Protein AF-A0AA36I6A7-F1 (afdb_monomer)

Organism: NCBI:txid2562239

InterPro domains:
  IPR007024 BLUF domain [PF04940] (2-93)
  IPR007024 BLUF domain [PS50925] (1-93)
  IPR007024 BLUF domain [SM01034] (1-94)
  IPR036046 Acylphosphatase-like domain superfamily [SSF54975] (4-103)

Radius of gyration: 14.91 Å; Cα contacts (8 Å, |Δi|>4): 158; chains: 1; bounding box: 28×37×45 Å

Secondary structure (DSSP, 8-state):
-EEEEE-TTT--HHHIIIIIHHHHHHHHHHTT-EEEEEEETTTTEEEEEEES-HHHHHHHHHHHTT-TTEEE-GGG------SS-SSTT-SSEEEE----GGGSS--

Foldseek 3Di:
DWKKAFDVVVDDLVCCVVPVQVVLLVLLVVLVKFWEWEAESVRRMIDIDIDDDPVSVVVVVVCVCPDPRIHIPPVRDDDDDDPDDPGNPGSYHYDYPDDPCPVVPDD

Nearest PDB structures (foldseek):
  5mbd-assembly1_B  TM=7.805E-01  e=5.757E-07  Beggiatoa sp. PS
  5mbj-assembly1_B  TM=8.236E-01  e=1.253E-06  Beggiatoa sp. PS
  8jfs-assembly2_B  TM=5.644E-01  e=1.714E-02  Deinococcus radiodurans R1 = ATCC 13939 = DSM 20539
  4oj1-assembly1_A  TM=6.108E-01  e=3.072E-02  Saccharolobus solfataricus P2
  1v3z-assembly1_B  TM=6.085E-01  e=5.158E-02  Pyrococcus horikoshii

Mean predicted aligned error: 6.54 Å

Sequence (107 aa):
MYKSVINEAVVNPDTVTKEIVPHAVAHNNKNGITGWMLYNDRNMVVYQVLEGPPESVERLWSQIRRDRRHQVLEESVRRRCISQREFENWSMGIDEVEQTAWMAQNY

Structure (mmCIF, N/CA/C/O backbone):
data_AF-A0AA36I6A7-F1
#
_entry.id   AF-A0AA36I6A7-F1
#
loop_
_atom_site.group_PDB
_atom_site.id
_atom_site.type_symbol
_atom_site.label_atom_id
_atom_site.label_alt_id
_atom_site.label_comp_id
_atom_site.label_asym_id
_atom_site.label_entity_id
_atom_site.label_seq_id
_atom_site.pdbx_PDB_ins_code
_atom_site.Cartn_x
_atom_site.Cartn_y
_atom_site.Cartn_z
_atom_site.occupancy
_atom_site.B_iso_or_equiv
_atom_site.auth_seq_id
_atom_site.auth_comp_id
_atom_site.auth_asym_id
_atom_site.auth_atom_id
_atom_site.pdbx_PDB_model_num
ATOM 1 N N . MET A 1 1 ? 1.747 4.807 5.986 1.00 93.44 1 MET A N 1
ATOM 2 C CA . MET A 1 1 ? 2.017 5.297 4.617 1.00 93.44 1 MET A CA 1
ATOM 3 C C . MET A 1 1 ? 3.393 4.827 4.193 1.00 93.44 1 MET A C 1
ATOM 5 O O . MET A 1 1 ? 4.290 4.808 5.032 1.00 93.44 1 MET A O 1
ATOM 9 N N . TYR A 1 2 ? 3.560 4.475 2.926 1.00 96.38 2 TYR A N 1
ATOM 10 C CA . TYR A 1 2 ? 4.865 4.253 2.313 1.00 96.38 2 TYR A CA 1
ATOM 11 C C . TYR A 1 2 ? 4.837 4.649 0.833 1.00 96.38 2 TYR A C 1
ATOM 13 O O . TYR A 1 2 ? 3.763 4.802 0.248 1.00 96.38 2 TYR A O 1
ATOM 21 N N . LYS A 1 3 ? 6.027 4.806 0.257 1.00 96.50 3 LYS A N 1
ATOM 22 C CA . LYS A 1 3 ? 6.279 4.985 -1.169 1.00 96.50 3 LYS A CA 1
ATOM 23 C C . LYS A 1 3 ? 7.049 3.770 -1.694 1.00 96.50 3 LYS A C 1
ATOM 25 O O . LYS A 1 3 ? 7.973 3.294 -1.029 1.00 96.50 3 LYS A O 1
ATOM 30 N N . SER A 1 4 ? 6.704 3.289 -2.878 1.00 96.25 4 SER A N 1
ATOM 31 C CA . SER A 1 4 ? 7.463 2.268 -3.604 1.00 96.25 4 SER A CA 1
ATOM 32 C C . SER A 1 4 ? 7.588 2.612 -5.085 1.00 96.25 4 SER A C 1
ATOM 34 O O . SER A 1 4 ? 6.905 3.507 -5.585 1.00 96.25 4 SER A O 1
ATOM 36 N N . VAL A 1 5 ? 8.503 1.930 -5.770 1.00 94.88 5 VAL A N 1
ATOM 37 C CA . VAL A 1 5 ? 8.689 2.007 -7.225 1.00 94.88 5 VAL A CA 1
ATOM 38 C C . VAL A 1 5 ? 8.412 0.630 -7.816 1.00 94.88 5 VAL A C 1
ATOM 40 O O . VAL A 1 5 ? 8.988 -0.358 -7.357 1.00 94.88 5 VAL A O 1
ATOM 43 N N . ILE A 1 6 ? 7.516 0.549 -8.795 1.00 94.06 6 ILE A N 1
ATOM 44 C CA . ILE A 1 6 ? 7.184 -0.679 -9.518 1.00 94.06 6 ILE A CA 1
ATOM 45 C C . ILE A 1 6 ? 8.399 -1.137 -10.326 1.00 94.06 6 ILE A C 1
ATOM 47 O O . ILE A 1 6 ? 9.107 -0.342 -10.939 1.00 94.06 6 ILE A O 1
ATOM 51 N N . ASN A 1 7 ? 8.638 -2.444 -10.326 1.00 92.12 7 ASN A N 1
ATOM 52 C CA . ASN A 1 7 ? 9.654 -3.058 -11.161 1.00 92.12 7 ASN A CA 1
ATOM 53 C C . ASN A 1 7 ? 9.079 -3.331 -12.557 1.00 92.12 7 ASN A C 1
ATOM 55 O O . ASN A 1 7 ? 8.366 -4.315 -12.763 1.00 92.12 7 ASN A O 1
ATOM 59 N N . GLU A 1 8 ? 9.421 -2.476 -13.517 1.00 86.00 8 GLU A N 1
ATOM 60 C CA . GLU A 1 8 ? 8.939 -2.540 -14.905 1.00 86.00 8 GLU A CA 1
ATOM 61 C C . GLU A 1 8 ? 9.359 -3.818 -15.643 1.00 86.00 8 GLU A C 1
ATOM 63 O O . GLU A 1 8 ? 8.685 -4.249 -16.574 1.00 86.00 8 GLU A O 1
ATOM 68 N N . ALA A 1 9 ? 10.431 -4.485 -15.204 1.00 86.94 9 ALA A N 1
ATOM 69 C CA . ALA A 1 9 ? 10.824 -5.777 -15.767 1.00 86.94 9 ALA A CA 1
ATOM 70 C C . ALA A 1 9 ? 9.879 -6.922 -15.353 1.00 86.94 9 ALA A C 1
ATOM 72 O O . ALA A 1 9 ? 9.957 -8.017 -15.907 1.00 86.94 9 ALA A O 1
ATOM 73 N N . VAL A 1 10 ? 9.022 -6.693 -14.351 1.00 85.81 10 VAL A N 1
ATOM 74 C CA . VAL A 1 10 ? 8.142 -7.704 -13.742 1.00 85.81 10 VAL A CA 1
ATOM 75 C C . VAL A 1 10 ? 6.665 -7.369 -13.945 1.00 85.81 10 VAL A C 1
ATOM 77 O O . VAL A 1 10 ? 5.843 -8.280 -14.020 1.00 85.81 10 VAL A O 1
ATOM 80 N N . VAL A 1 11 ? 6.314 -6.084 -14.014 1.00 85.69 11 VAL A N 1
ATOM 81 C CA . VAL A 1 11 ? 4.926 -5.615 -14.017 1.00 85.69 11 VAL A CA 1
ATOM 82 C C . VAL A 1 11 ? 4.697 -4.658 -15.177 1.00 85.69 11 VAL A C 1
ATOM 84 O O . VAL A 1 11 ? 5.370 -3.637 -15.287 1.00 85.69 11 VAL A O 1
ATOM 87 N N . ASN A 1 12 ? 3.698 -4.966 -16.004 1.00 84.19 12 ASN A N 1
ATOM 88 C CA . ASN A 1 12 ? 3.176 -4.023 -16.989 1.00 84.19 12 ASN A CA 1
ATOM 89 C C . ASN A 1 12 ? 2.324 -2.957 -16.263 1.00 84.19 12 ASN A C 1
ATOM 91 O O . ASN A 1 12 ? 1.526 -3.354 -15.409 1.00 84.19 12 ASN A O 1
ATOM 95 N N . PRO A 1 13 ? 2.441 -1.656 -16.595 1.00 74.62 13 PRO A N 1
ATOM 96 C CA . PRO A 1 13 ? 1.633 -0.581 -16.007 1.00 74.62 13 PRO A CA 1
ATOM 97 C C . PRO A 1 13 ? 0.142 -0.912 -15.814 1.00 74.62 13 PRO A C 1
ATOM 99 O O . PRO A 1 13 ? -0.391 -0.763 -14.714 1.00 74.62 13 PRO A O 1
ATOM 102 N N . ASP A 1 14 ? -0.501 -1.502 -16.826 1.00 81.75 14 ASP A N 1
ATOM 103 C CA . ASP A 1 14 ? -1.922 -1.884 -16.801 1.00 81.75 14 ASP A CA 1
ATOM 104 C C . ASP A 1 14 ? -2.278 -2.900 -15.698 1.00 81.75 14 ASP 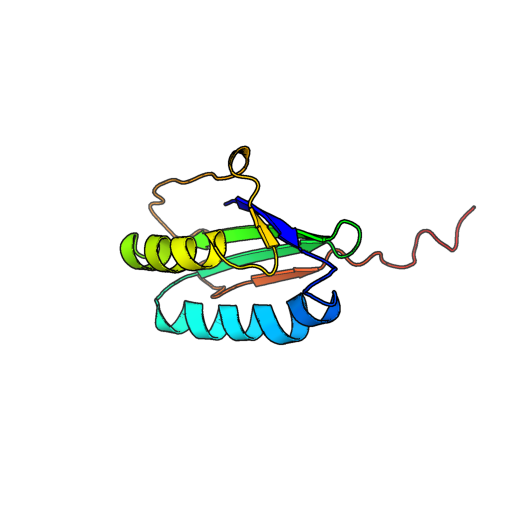A C 1
ATOM 106 O O . ASP A 1 14 ? -3.428 -3.003 -15.270 1.00 81.75 14 ASP A O 1
ATOM 110 N N . THR A 1 15 ? -1.297 -3.676 -15.232 1.00 84.88 15 THR A N 1
ATOM 111 C CA . THR A 1 15 ? -1.481 -4.729 -14.217 1.00 84.88 15 THR A CA 1
ATOM 112 C C . THR A 1 15 ? -1.808 -4.128 -12.851 1.00 84.88 15 THR A C 1
ATOM 114 O O . THR A 1 15 ? -2.532 -4.732 -12.056 1.00 84.88 15 THR A O 1
ATOM 117 N N . VAL A 1 16 ? -1.289 -2.932 -12.554 1.00 82.94 16 VAL A N 1
ATOM 118 C CA . VAL A 1 16 ? -1.476 -2.288 -11.247 1.00 82.94 16 VAL A CA 1
ATOM 119 C C . VAL A 1 16 ? -2.959 -2.020 -10.994 1.00 82.94 16 VAL A C 1
ATOM 121 O O . VAL A 1 16 ? -3.498 -2.382 -9.947 1.00 82.9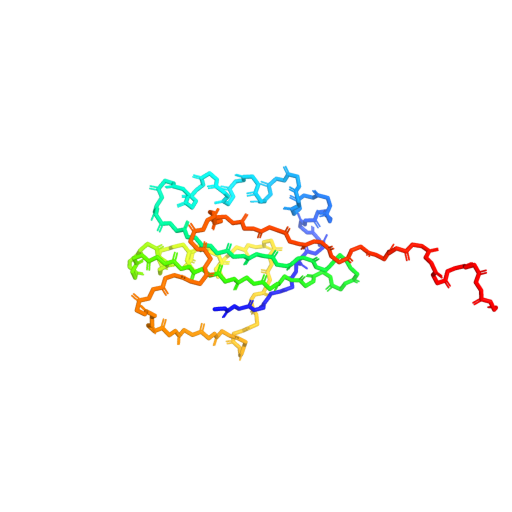4 16 VAL A O 1
ATOM 124 N N . THR A 1 17 ? -3.642 -1.453 -11.980 1.00 81.25 17 THR A N 1
ATOM 125 C CA . THR A 1 17 ? -5.033 -1.012 -11.854 1.00 81.25 17 THR A CA 1
ATOM 126 C C . THR A 1 17 ? -6.001 -2.166 -12.117 1.00 81.25 17 THR A C 1
ATOM 128 O O . THR A 1 17 ? -6.968 -2.344 -11.375 1.00 81.25 17 THR A O 1
ATOM 131 N N . LYS A 1 18 ? -5.703 -3.029 -13.101 1.00 85.75 18 LYS A N 1
ATOM 132 C CA . LYS A 1 18 ? -6.587 -4.134 -13.517 1.00 85.75 18 LYS A CA 1
ATOM 133 C C . LYS A 1 18 ? -6.496 -5.381 -12.639 1.00 85.75 18 LYS A C 1
ATOM 135 O O . LYS A 1 18 ? -7.460 -6.141 -12.585 1.00 85.75 18 LYS A O 1
ATOM 140 N N . GLU A 1 19 ? -5.378 -5.608 -11.948 1.00 89.00 19 GLU A N 1
ATOM 141 C CA . GLU A 1 19 ? -5.168 -6.839 -11.170 1.00 89.00 19 GLU A CA 1
ATOM 142 C C . GLU A 1 19 ? -4.816 -6.576 -9.705 1.00 89.00 19 GLU A C 1
ATOM 144 O O . GLU A 1 19 ? -5.440 -7.150 -8.805 1.00 89.00 19 GLU A O 1
ATOM 149 N N . ILE A 1 20 ? -3.838 -5.701 -9.440 1.00 90.00 20 ILE A N 1
ATOM 150 C CA . ILE A 1 20 ? -3.340 -5.483 -8.073 1.00 90.00 20 ILE A CA 1
ATOM 151 C C . ILE A 1 20 ? -4.419 -4.841 -7.202 1.00 90.00 20 ILE A C 1
ATOM 153 O O . ILE A 1 20 ? -4.655 -5.318 -6.091 1.00 90.00 20 ILE A O 1
ATOM 157 N N . VAL A 1 21 ? -5.111 -3.813 -7.696 1.00 88.81 21 VAL A N 1
ATOM 158 C CA . VAL A 1 21 ? -6.159 -3.134 -6.919 1.00 88.81 21 VAL A CA 1
ATOM 159 C C . VAL A 1 21 ? -7.355 -4.031 -6.608 1.00 88.81 21 VAL A C 1
ATOM 161 O O . VAL A 1 21 ? -7.690 -4.136 -5.426 1.00 88.81 21 VAL A O 1
ATOM 164 N N . PRO A 1 22 ? -7.967 -4.754 -7.566 1.00 89.44 22 PRO A N 1
ATOM 165 C CA . PRO A 1 22 ? -9.045 -5.691 -7.249 1.00 89.44 22 PRO A CA 1
ATOM 166 C C . PRO A 1 22 ? -8.635 -6.750 -6.220 1.00 89.44 22 PRO A C 1
ATOM 168 O O . PRO A 1 22 ? -9.393 -7.049 -5.291 1.00 89.44 22 PRO A O 1
ATOM 171 N N . HIS A 1 23 ? -7.412 -7.281 -6.332 1.00 91.69 23 HIS A N 1
ATOM 172 C CA . HIS A 1 23 ? -6.886 -8.233 -5.358 1.00 91.69 23 HIS A CA 1
ATOM 173 C C . HIS A 1 23 ? -6.710 -7.590 -3.976 1.00 91.69 23 HIS A C 1
ATOM 175 O O . HIS A 1 23 ? -7.108 -8.178 -2.968 1.00 91.69 23 HIS A O 1
ATOM 181 N N . ALA A 1 24 ? -6.150 -6.378 -3.919 1.00 91.75 24 ALA A N 1
ATOM 182 C CA . ALA A 1 24 ? -5.961 -5.631 -2.682 1.00 91.75 24 ALA A CA 1
ATOM 183 C C . ALA A 1 24 ? -7.300 -5.330 -2.000 1.00 91.75 24 ALA A C 1
ATOM 185 O O . ALA A 1 24 ? -7.435 -5.589 -0.809 1.00 91.75 24 ALA A O 1
ATOM 186 N N . VAL A 1 25 ? -8.317 -4.884 -2.745 1.00 89.44 25 VAL A N 1
ATOM 187 C CA . VAL A 1 25 ? -9.676 -4.647 -2.226 1.00 89.44 25 VAL A CA 1
ATOM 188 C C . VAL A 1 25 ? -10.254 -5.922 -1.608 1.00 89.44 25 VAL A C 1
ATOM 190 O O . VAL A 1 25 ? -10.730 -5.900 -0.470 1.00 89.44 25 VAL A O 1
ATOM 193 N N . ALA A 1 26 ? -10.185 -7.051 -2.319 1.00 91.19 26 ALA A N 1
ATOM 194 C CA . ALA A 1 26 ? -10.718 -8.323 -1.835 1.00 91.19 26 ALA A CA 1
ATOM 195 C C . ALA A 1 26 ? -9.975 -8.840 -0.591 1.00 91.19 26 ALA A C 1
ATOM 197 O O . ALA A 1 26 ? -10.605 -9.311 0.360 1.00 91.19 26 ALA A O 1
ATOM 198 N N . HIS A 1 27 ? -8.643 -8.746 -0.581 1.00 93.00 27 HIS A N 1
ATOM 199 C CA . HIS A 1 27 ? -7.819 -9.130 0.562 1.00 93.00 27 HIS A CA 1
ATOM 200 C C . HIS A 1 27 ? -8.088 -8.226 1.772 1.00 93.00 27 HIS A C 1
ATOM 202 O O . HIS A 1 27 ? -8.293 -8.719 2.882 1.00 93.00 27 HIS A O 1
ATOM 208 N N . ASN A 1 28 ? -8.126 -6.912 1.567 1.00 93.75 28 ASN A N 1
ATOM 209 C CA . ASN A 1 28 ? -8.283 -5.936 2.637 1.00 93.75 28 ASN A CA 1
ATOM 210 C C . ASN A 1 28 ? -9.645 -6.053 3.317 1.00 93.75 28 ASN A C 1
ATOM 212 O O . ASN A 1 28 ? -9.701 -6.109 4.545 1.00 93.75 28 ASN A O 1
ATOM 216 N N . ASN A 1 29 ? -10.715 -6.232 2.537 1.00 90.62 29 ASN A N 1
ATOM 217 C CA . ASN A 1 29 ? -12.057 -6.477 3.068 1.00 90.62 29 ASN A CA 1
ATOM 218 C C . ASN A 1 29 ? -12.107 -7.680 4.014 1.00 90.62 29 ASN A C 1
ATOM 220 O O . ASN A 1 29 ? -12.662 -7.591 5.106 1.00 90.62 29 ASN A O 1
ATOM 224 N N . LYS A 1 30 ? -11.479 -8.797 3.631 1.00 93.25 30 LYS A N 1
ATOM 225 C CA . LYS A 1 30 ? -11.458 -10.017 4.453 1.00 93.25 30 LYS A CA 1
ATOM 226 C C . LYS A 1 30 ? -10.686 -9.855 5.763 1.00 93.25 30 LYS A C 1
ATOM 228 O O . LYS A 1 30 ? -10.945 -10.597 6.703 1.00 93.25 30 LYS A O 1
ATOM 233 N N . ASN A 1 31 ? -9.745 -8.915 5.822 1.00 93.44 31 ASN A N 1
ATOM 234 C CA . ASN A 1 31 ? -8.856 -8.712 6.967 1.00 93.44 31 ASN A CA 1
ATOM 235 C C . ASN A 1 31 ? -9.175 -7.430 7.761 1.00 93.44 31 ASN A C 1
ATOM 237 O O . ASN A 1 31 ? -8.397 -7.042 8.630 1.00 93.44 31 ASN A O 1
ATOM 241 N N . GLY A 1 32 ? -10.288 -6.748 7.464 1.00 93.31 32 GLY A N 1
ATOM 242 C CA . GLY A 1 32 ? -10.650 -5.491 8.127 1.00 93.31 32 GLY A CA 1
ATOM 243 C C . GLY A 1 32 ? -9.615 -4.380 7.915 1.00 93.31 32 GLY A C 1
ATOM 244 O O . GLY A 1 32 ? -9.367 -3.579 8.821 1.00 93.31 32 GLY A O 1
ATOM 245 N N . ILE A 1 33 ? -8.980 -4.356 6.743 1.00 95.94 33 ILE A N 1
ATOM 246 C CA . ILE A 1 33 ? -8.007 -3.338 6.340 1.00 95.94 33 ILE A CA 1
ATOM 247 C C . ILE A 1 33 ? -8.710 -2.321 5.433 1.00 95.94 33 ILE A C 1
ATOM 249 O O . ILE A 1 33 ? -9.502 -2.693 4.571 1.00 95.94 33 ILE A O 1
ATOM 253 N N . THR A 1 34 ? -8.410 -1.043 5.637 1.00 95.56 34 THR A N 1
ATOM 254 C CA . THR A 1 34 ? -8.833 0.079 4.787 1.00 95.56 34 THR A CA 1
ATOM 255 C C . THR A 1 34 ? -7.609 0.865 4.336 1.00 95.56 34 THR A C 1
ATOM 257 O O . THR A 1 34 ? -6.501 0.645 4.839 1.00 95.56 34 THR A O 1
ATOM 260 N N . GLY A 1 35 ? -7.783 1.773 3.383 1.00 92.56 35 GLY A N 1
ATOM 261 C CA . GLY A 1 35 ? -6.709 2.652 2.957 1.00 92.56 35 GLY A CA 1
ATOM 262 C C . GLY A 1 35 ? -6.897 3.230 1.566 1.00 92.56 35 GLY A C 1
ATOM 263 O O . GLY A 1 35 ? -7.975 3.188 0.972 1.00 92.56 35 GLY A O 1
ATOM 264 N N . TRP A 1 36 ? -5.797 3.758 1.049 1.00 92.88 36 TRP A N 1
ATOM 265 C CA . TRP A 1 36 ? -5.743 4.425 -0.241 1.00 92.88 36 TRP A CA 1
ATOM 266 C C . TRP A 1 36 ? -4.422 4.137 -0.939 1.00 92.88 36 TRP A C 1
ATOM 268 O O . TRP A 1 36 ? -3.389 3.958 -0.283 1.00 92.88 36 TRP A O 1
ATOM 278 N N . MET A 1 37 ? -4.470 4.101 -2.264 1.00 92.88 37 MET A N 1
ATOM 279 C CA . MET A 1 37 ? -3.338 3.903 -3.144 1.00 92.88 37 MET A CA 1
ATOM 280 C C . MET A 1 37 ? -3.354 4.961 -4.246 1.00 92.88 37 MET A C 1
ATOM 282 O O . MET A 1 37 ? -4.344 5.125 -4.948 1.00 92.88 37 MET A O 1
ATOM 286 N N . LEU A 1 38 ? -2.224 5.631 -4.427 1.00 90.94 38 LEU A N 1
ATOM 287 C CA . LEU A 1 38 ? -1.955 6.473 -5.584 1.00 90.94 38 LEU A CA 1
ATOM 288 C C . LEU A 1 38 ? -0.963 5.750 -6.473 1.00 90.94 38 LEU A C 1
ATOM 290 O O . LEU A 1 38 ? 0.122 5.401 -5.999 1.00 90.94 38 LEU A O 1
ATOM 294 N N . TYR A 1 39 ? -1.302 5.576 -7.743 1.00 89.62 39 TYR A N 1
ATOM 295 C CA . TYR A 1 39 ? -0.368 5.084 -8.745 1.00 89.62 39 TYR A CA 1
ATOM 296 C C . TYR A 1 39 ? -0.043 6.189 -9.751 1.00 89.62 39 TYR A C 1
ATOM 298 O O . TYR A 1 39 ? -0.929 6.840 -10.305 1.00 89.62 39 TYR A O 1
ATOM 306 N N . ASN A 1 40 ? 1.253 6.420 -9.947 1.00 88.38 40 ASN A N 1
ATOM 307 C CA . ASN A 1 40 ? 1.786 7.310 -10.964 1.00 88.38 40 ASN A CA 1
ATOM 308 C C . ASN A 1 40 ? 2.495 6.459 -12.021 1.00 88.38 40 ASN A C 1
ATOM 310 O O . ASN A 1 40 ? 3.586 5.937 -11.785 1.00 88.38 40 ASN A O 1
ATOM 314 N N . ASP A 1 41 ? 1.854 6.318 -13.174 1.00 84.19 41 ASP A N 1
ATOM 315 C CA . ASP A 1 41 ? 2.319 5.529 -14.314 1.00 84.19 41 ASP A CA 1
ATOM 316 C C . ASP A 1 41 ? 3.587 6.107 -14.969 1.00 84.19 41 ASP A C 1
ATOM 318 O O . ASP A 1 41 ? 4.416 5.360 -15.478 1.00 84.19 41 ASP A O 1
ATOM 322 N N . ARG A 1 42 ? 3.811 7.425 -14.890 1.00 84.12 42 ARG A N 1
ATOM 323 C CA . ARG A 1 42 ? 4.965 8.096 -15.520 1.00 84.12 42 ARG A CA 1
ATOM 324 C C . ARG A 1 42 ? 6.300 7.723 -14.911 1.00 84.12 42 ARG A C 1
ATOM 326 O O . ARG A 1 42 ? 7.308 7.672 -15.606 1.00 84.12 42 ARG A O 1
ATOM 333 N N . ASN A 1 43 ? 6.332 7.609 -13.590 1.00 88.69 43 ASN A N 1
ATOM 334 C CA . ASN A 1 43 ? 7.549 7.313 -12.837 1.00 88.69 43 ASN A CA 1
ATOM 335 C C . ASN A 1 43 ? 7.443 5.992 -12.079 1.00 88.69 43 ASN A C 1
ATOM 337 O O . ASN A 1 43 ? 8.316 5.688 -11.265 1.00 88.69 43 ASN A O 1
ATOM 341 N N . MET A 1 44 ? 6.378 5.232 -12.342 1.00 90.44 44 MET A N 1
ATOM 342 C CA . MET A 1 44 ? 6.127 3.927 -11.756 1.00 90.44 44 MET A CA 1
ATOM 343 C C . MET A 1 44 ? 6.110 3.962 -10.224 1.00 90.44 44 MET A C 1
ATOM 345 O O . MET A 1 44 ? 6.456 2.986 -9.564 1.00 90.44 44 MET A O 1
ATOM 349 N N . VAL A 1 45 ? 5.713 5.093 -9.634 1.00 93.00 45 VAL A N 1
ATOM 350 C CA . VAL A 1 45 ? 5.667 5.276 -8.182 1.00 93.00 45 VAL A CA 1
ATOM 351 C C . VAL A 1 45 ? 4.286 4.932 -7.650 1.00 93.00 45 VAL A C 1
ATOM 353 O O . VAL A 1 45 ? 3.269 5.399 -8.162 1.00 93.00 45 VAL A O 1
ATOM 356 N N . VAL A 1 46 ? 4.263 4.196 -6.541 1.00 93.62 46 VAL A N 1
ATOM 357 C CA . VAL A 1 46 ? 3.064 3.971 -5.737 1.00 93.62 46 VAL A CA 1
ATOM 358 C C . VAL A 1 46 ? 3.217 4.649 -4.381 1.00 93.62 46 VAL A C 1
ATOM 360 O O . VAL A 1 46 ? 4.247 4.517 -3.719 1.00 93.62 46 VAL A O 1
ATOM 363 N N . TYR A 1 47 ? 2.172 5.343 -3.942 1.00 94.81 47 TYR A N 1
ATOM 364 C CA . TYR A 1 47 ? 1.992 5.731 -2.545 1.00 94.81 47 TYR A CA 1
ATOM 365 C C . TYR A 1 47 ? 0.837 4.931 -1.974 1.00 94.81 47 TYR A C 1
ATOM 367 O O . TYR A 1 47 ? -0.214 4.850 -2.600 1.00 94.81 47 TYR A O 1
ATOM 375 N N . GLN A 1 48 ? 1.001 4.358 -0.784 1.00 94.50 48 GLN A N 1
ATOM 376 C CA . GLN A 1 48 ? -0.079 3.593 -0.171 1.00 94.50 48 GLN A CA 1
ATOM 377 C C . GLN A 1 48 ? -0.187 3.826 1.336 1.00 94.50 48 GLN A C 1
ATOM 379 O O . GLN A 1 48 ? 0.802 3.920 2.076 1.00 94.50 48 GLN A O 1
ATOM 384 N N . VAL A 1 49 ? -1.433 3.901 1.793 1.00 95.06 49 VAL A N 1
ATOM 385 C CA . VAL A 1 49 ? -1.845 3.952 3.193 1.00 95.06 49 VAL A CA 1
ATOM 386 C C . VAL A 1 49 ? -2.596 2.664 3.520 1.00 95.06 49 VAL A C 1
ATOM 388 O O . VAL A 1 49 ? -3.403 2.198 2.725 1.00 95.06 49 VAL A O 1
ATOM 391 N N . LEU A 1 50 ? -2.307 2.088 4.688 1.00 96.12 50 LEU A N 1
ATOM 392 C CA . LEU A 1 50 ? -2.972 0.903 5.223 1.00 96.12 50 LEU A CA 1
ATOM 393 C C . LEU A 1 50 ? -3.404 1.210 6.652 1.00 96.12 50 LEU A C 1
ATOM 395 O O . LEU A 1 50 ? -2.593 1.685 7.451 1.00 96.12 50 LEU A O 1
ATOM 399 N N . GLU A 1 51 ? -4.653 0.906 6.967 1.00 96.12 51 GLU A N 1
ATOM 400 C CA . GLU A 1 51 ? -5.260 1.125 8.273 1.00 96.12 51 GLU A CA 1
ATOM 401 C C . GLU A 1 51 ? -6.017 -0.123 8.706 1.00 96.12 51 GLU A C 1
ATOM 403 O O . GLU A 1 51 ? -6.695 -0.775 7.912 1.00 96.12 51 GLU A O 1
ATOM 408 N N . GLY A 1 52 ? -5.953 -0.461 9.985 1.00 95.44 52 GLY A N 1
ATOM 409 C CA . GLY A 1 52 ? -6.676 -1.604 10.519 1.00 95.44 52 GLY A CA 1
ATOM 410 C C . GLY A 1 52 ? -6.036 -2.158 11.778 1.00 95.44 52 GLY 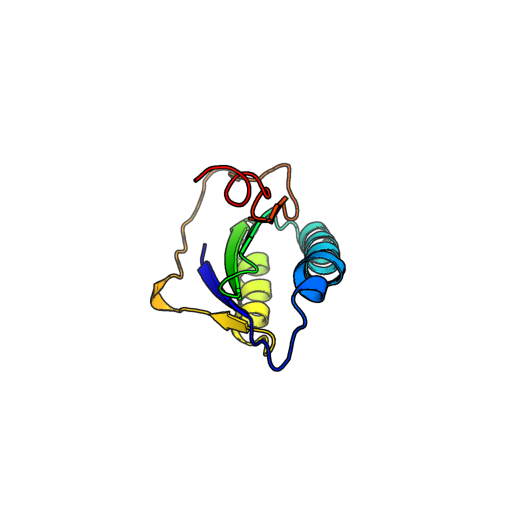A C 1
ATOM 411 O O . GLY A 1 52 ? -5.153 -1.516 12.353 1.00 95.44 52 GLY A O 1
ATOM 412 N N . PRO A 1 53 ? -6.478 -3.348 12.216 1.00 95.31 53 PRO A N 1
ATOM 413 C CA . PRO A 1 53 ? -5.902 -4.013 13.373 1.00 95.31 53 PRO A CA 1
ATOM 414 C C . PRO A 1 53 ? -4.381 -4.173 13.205 1.00 95.31 53 PRO A C 1
ATOM 416 O O . PRO A 1 53 ? -3.952 -4.623 12.136 1.00 95.31 53 PRO A O 1
ATOM 419 N N . PRO A 1 54 ? -3.562 -3.862 14.231 1.00 94.50 54 PRO A N 1
ATOM 420 C CA . PRO A 1 54 ? -2.102 -3.877 14.120 1.00 94.50 54 PRO A CA 1
ATOM 421 C C . PRO A 1 54 ? -1.540 -5.178 13.538 1.00 94.50 54 PRO A C 1
ATOM 423 O O . PRO A 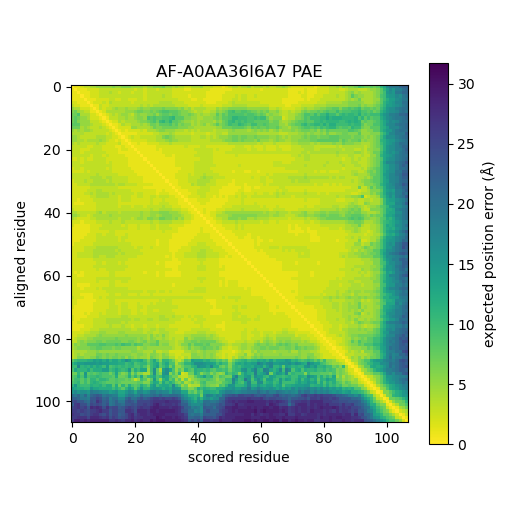1 54 ? -0.708 -5.145 12.637 1.00 94.50 54 PRO A O 1
ATOM 426 N N . GLU A 1 55 ? -2.053 -6.328 13.979 1.00 96.00 55 GLU A N 1
ATOM 427 C CA . GLU A 1 55 ? -1.614 -7.641 13.490 1.00 96.00 55 GLU A CA 1
ATOM 428 C C . GLU A 1 55 ? -1.948 -7.879 12.012 1.00 96.00 55 GLU A C 1
ATOM 430 O O . GLU A 1 55 ? -1.168 -8.493 11.284 1.00 96.00 55 GLU A O 1
ATOM 435 N N . SER A 1 56 ? -3.105 -7.391 11.558 1.00 96.06 56 SER A N 1
ATOM 436 C CA . SER A 1 56 ? -3.542 -7.538 10.165 1.00 96.06 56 SER A CA 1
ATOM 437 C C . SER A 1 56 ? -2.702 -6.659 9.242 1.00 96.06 56 SER A C 1
ATOM 439 O O . SER A 1 56 ? -2.227 -7.126 8.205 1.00 96.06 56 SER A O 1
ATOM 441 N N . VAL A 1 57 ? -2.449 -5.413 9.657 1.00 96.00 57 VAL A N 1
ATOM 442 C CA . VAL A 1 57 ? -1.592 -4.478 8.918 1.00 96.00 57 VAL A CA 1
ATOM 443 C C . VAL A 1 57 ? -0.150 -4.980 8.871 1.00 96.00 57 VAL A C 1
ATOM 445 O O . VAL A 1 57 ? 0.440 -4.979 7.797 1.00 96.00 57 VAL A O 1
ATOM 448 N N . GLU A 1 58 ? 0.416 -5.469 9.978 1.00 96.50 58 GLU A N 1
ATOM 449 C CA . GLU A 1 58 ? 1.809 -5.943 10.006 1.00 96.50 58 GLU A CA 1
ATOM 450 C C . GLU A 1 58 ? 2.010 -7.216 9.166 1.00 96.50 58 GLU A C 1
ATOM 452 O O . GLU A 1 58 ? 3.017 -7.367 8.463 1.00 96.50 58 GLU A O 1
ATOM 457 N N . ARG A 1 59 ? 1.019 -8.118 9.168 1.00 97.00 59 ARG A N 1
ATOM 458 C CA . ARG A 1 59 ? 1.024 -9.313 8.314 1.00 97.00 59 ARG A CA 1
ATOM 459 C C . ARG A 1 59 ? 1.007 -8.942 6.834 1.00 97.00 59 ARG A C 1
ATOM 461 O O . ARG A 1 59 ? 1.824 -9.464 6.076 1.00 97.00 59 ARG A O 1
ATOM 468 N N . LEU A 1 60 ? 0.103 -8.049 6.429 1.00 96.25 60 LEU A N 1
ATOM 469 C CA . LEU A 1 60 ? 0.027 -7.571 5.048 1.00 96.25 60 LEU A CA 1
ATOM 470 C C . LEU A 1 60 ? 1.304 -6.811 4.663 1.00 96.25 60 LEU A C 1
ATOM 472 O O . LEU A 1 60 ? 1.887 -7.068 3.612 1.00 96.25 60 LEU A O 1
ATOM 476 N N . TRP A 1 61 ? 1.792 -5.937 5.543 1.00 97.19 61 TRP A N 1
ATOM 477 C CA . TRP A 1 61 ? 3.022 -5.181 5.334 1.00 97.19 61 TRP A CA 1
ATOM 478 C C . TRP A 1 61 ? 4.228 -6.088 5.076 1.00 97.19 61 TRP A C 1
ATOM 480 O O . TRP A 1 61 ? 5.011 -5.835 4.164 1.00 97.19 61 TRP A O 1
ATOM 490 N N . SER A 1 62 ? 4.355 -7.186 5.823 1.00 96.81 62 SER A N 1
ATOM 491 C CA . SER A 1 62 ? 5.435 -8.161 5.636 1.00 96.81 62 SER A CA 1
ATOM 492 C C . SER A 1 62 ? 5.428 -8.812 4.248 1.00 96.81 62 SER A C 1
ATOM 494 O O . SER A 1 62 ? 6.495 -9.135 3.720 1.00 96.81 62 SER A O 1
ATOM 496 N N . GLN A 1 63 ? 4.244 -9.007 3.659 1.00 96.50 63 GLN A N 1
ATOM 497 C CA . GLN A 1 63 ? 4.090 -9.522 2.296 1.00 96.50 63 GLN A CA 1
ATOM 498 C C . GLN A 1 63 ? 4.432 -8.441 1.272 1.00 96.50 63 GLN A C 1
ATOM 500 O O . GLN A 1 63 ? 5.290 -8.663 0.422 1.00 96.50 63 GLN A O 1
ATOM 505 N N . ILE A 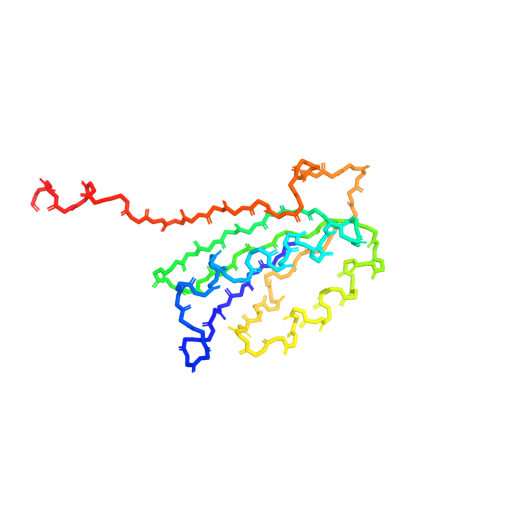1 64 ? 3.839 -7.251 1.419 1.00 95.88 64 ILE A N 1
ATOM 506 C CA . ILE A 1 64 ? 4.079 -6.088 0.556 1.00 95.88 64 ILE A CA 1
ATOM 507 C C . ILE A 1 64 ? 5.572 -5.770 0.485 1.00 95.88 64 ILE A C 1
ATOM 509 O O . ILE A 1 64 ? 6.124 -5.628 -0.599 1.00 95.88 64 ILE A O 1
ATOM 513 N N . ARG A 1 65 ? 6.262 -5.717 1.624 1.00 96.69 65 ARG A N 1
ATOM 514 C CA . ARG A 1 65 ? 7.686 -5.371 1.699 1.00 96.69 65 ARG A CA 1
ATOM 515 C C . ARG A 1 65 ? 8.598 -6.334 0.926 1.00 96.69 65 ARG A C 1
ATOM 517 O O . ARG A 1 65 ? 9.694 -5.947 0.537 1.00 96.69 65 ARG A O 1
ATOM 524 N N . ARG A 1 66 ? 8.177 -7.587 0.732 1.00 96.38 66 ARG A N 1
ATOM 525 C CA . ARG A 1 66 ? 8.949 -8.639 0.039 1.00 96.38 66 ARG A CA 1
ATOM 526 C C . ARG A 1 66 ? 8.469 -8.894 -1.387 1.00 96.38 66 ARG A C 1
ATOM 528 O O . ARG A 1 66 ? 9.017 -9.765 -2.063 1.00 96.38 66 ARG A O 1
ATOM 535 N N . ASP A 1 67 ? 7.429 -8.194 -1.816 1.00 95.88 67 ASP A N 1
ATOM 536 C CA . ASP A 1 67 ? 6.836 -8.386 -3.126 1.00 95.88 67 ASP A CA 1
ATOM 537 C C . ASP A 1 67 ? 7.822 -7.963 -4.221 1.00 95.88 67 ASP A C 1
ATOM 539 O O . ASP A 1 67 ? 8.320 -6.844 -4.223 1.00 95.88 67 ASP A O 1
ATOM 543 N N . ARG A 1 68 ? 8.115 -8.861 -5.165 1.00 95.06 68 ARG A N 1
ATOM 544 C CA . ARG A 1 68 ? 9.096 -8.612 -6.238 1.00 95.06 68 ARG A CA 1
ATOM 545 C C . ARG A 1 68 ? 8.598 -7.632 -7.298 1.00 95.06 68 ARG A C 1
ATOM 547 O O . ARG A 1 68 ? 9.388 -7.181 -8.125 1.00 95.06 68 ARG A O 1
ATOM 554 N N . ARG A 1 69 ? 7.298 -7.331 -7.289 1.00 94.50 69 ARG A N 1
ATOM 555 C CA . ARG A 1 69 ? 6.647 -6.396 -8.210 1.00 94.50 69 ARG A CA 1
ATOM 556 C C . ARG A 1 69 ? 7.052 -4.945 -7.970 1.00 94.50 69 ARG A C 1
ATOM 558 O O . ARG A 1 69 ? 6.840 -4.117 -8.848 1.00 94.50 69 ARG A O 1
ATOM 565 N N . HIS A 1 70 ? 7.639 -4.624 -6.817 1.00 95.31 70 HIS A N 1
ATOM 566 C CA . HIS A 1 70 ? 8.075 -3.269 -6.486 1.00 95.31 70 HIS A CA 1
ATOM 567 C C . HIS A 1 70 ? 9.264 -3.252 -5.525 1.00 95.31 70 HIS A C 1
ATOM 569 O O . HIS A 1 70 ? 9.658 -4.273 -4.968 1.00 95.31 70 HIS A O 1
ATOM 575 N N . GLN A 1 71 ? 9.816 -2.068 -5.299 1.00 96.62 71 GLN A N 1
ATOM 576 C CA . GLN A 1 71 ? 10.796 -1.805 -4.259 1.00 96.62 71 GLN A CA 1
ATOM 577 C C . GLN A 1 71 ? 10.266 -0.715 -3.330 1.00 96.62 71 GLN A C 1
ATOM 579 O O . GLN A 1 71 ? 10.004 0.408 -3.758 1.00 96.62 71 GLN A O 1
ATOM 584 N N . VAL A 1 72 ? 10.115 -1.043 -2.048 1.00 97.19 72 VAL A N 1
ATOM 585 C CA . VAL A 1 72 ? 9.735 -0.078 -1.011 1.00 97.19 72 VAL A CA 1
ATOM 586 C C . VAL A 1 72 ? 10.910 0.850 -0.706 1.00 97.19 72 VAL A C 1
ATOM 588 O O . VAL A 1 72 ? 12.023 0.388 -0.458 1.00 97.19 72 VAL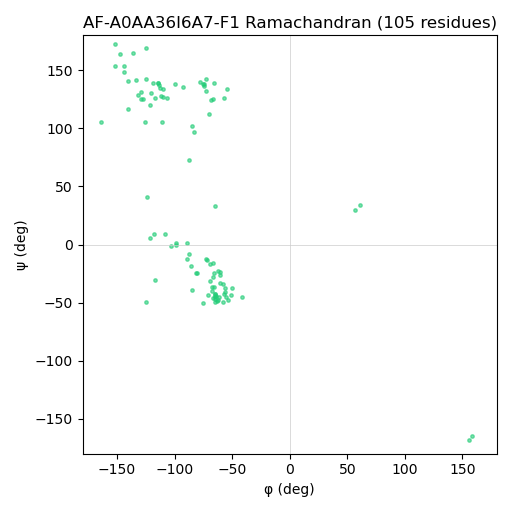 A O 1
ATOM 591 N N . LEU A 1 73 ? 10.644 2.157 -0.664 1.00 96.69 73 LEU A N 1
ATOM 592 C CA . LEU A 1 73 ? 11.583 3.158 -0.164 1.00 96.69 73 LEU A CA 1
ATOM 593 C C . LEU A 1 73 ? 11.453 3.194 1.361 1.00 96.69 73 LEU A C 1
ATOM 595 O O . LEU A 1 73 ? 10.527 3.807 1.897 1.00 96.69 73 LEU A O 1
ATOM 599 N N . GLU A 1 74 ? 12.330 2.488 2.069 1.00 95.56 74 GLU A N 1
ATOM 600 C CA . GLU A 1 74 ? 12.241 2.291 3.525 1.00 95.56 74 GLU A CA 1
ATOM 601 C C . GLU A 1 74 ? 12.232 3.620 4.302 1.00 95.56 74 GLU A C 1
ATOM 603 O O . GLU A 1 74 ? 11.513 3.773 5.289 1.00 95.56 74 GLU A O 1
ATOM 608 N N . GLU A 1 75 ? 12.946 4.633 3.811 1.00 95.88 75 GLU A N 1
ATOM 609 C CA . GLU A 1 75 ? 12.992 5.982 4.376 1.00 95.88 75 GLU A CA 1
ATOM 610 C C . GLU A 1 75 ? 11.661 6.742 4.273 1.00 95.88 75 GLU A C 1
ATOM 612 O O . GLU A 1 75 ? 11.458 7.736 4.977 1.00 95.88 75 GLU A O 1
ATOM 617 N N . SER A 1 76 ? 10.734 6.283 3.429 1.00 95.81 76 SER A N 1
ATOM 618 C CA . SER A 1 76 ? 9.387 6.849 3.273 1.00 95.81 76 SER A CA 1
ATOM 619 C C . SER A 1 76 ? 8.354 6.228 4.215 1.00 95.81 76 SER A C 1
ATOM 621 O O . SER A 1 76 ? 7.253 6.759 4.363 1.00 95.81 76 SER A O 1
ATOM 623 N N . VAL A 1 77 ? 8.688 5.110 4.867 1.00 96.88 77 VAL A N 1
ATOM 624 C CA . VAL A 1 77 ? 7.743 4.369 5.702 1.00 96.88 77 VAL A CA 1
ATOM 625 C C . VAL A 1 77 ? 7.408 5.191 6.943 1.00 96.88 77 VAL A C 1
ATOM 627 O O . VAL A 1 77 ? 8.278 5.613 7.708 1.00 96.88 77 VAL A O 1
ATOM 630 N N . ARG A 1 78 ? 6.117 5.436 7.153 1.00 95.50 78 ARG A N 1
ATOM 631 C CA . ARG A 1 78 ? 5.576 6.131 8.326 1.00 95.50 78 ARG A CA 1
ATOM 632 C C . ARG A 1 78 ? 4.486 5.275 8.955 1.00 95.50 78 ARG A C 1
ATOM 634 O O . ARG A 1 78 ? 3.521 4.898 8.279 1.00 95.50 78 ARG A O 1
ATOM 641 N N . ARG A 1 79 ? 4.639 4.993 10.251 1.00 94.75 79 ARG A N 1
ATOM 642 C CA . ARG A 1 79 ? 3.685 4.252 11.085 1.00 94.75 79 ARG A CA 1
ATOM 643 C C . ARG A 1 79 ? 3.206 5.151 12.219 1.00 94.75 79 ARG A C 1
ATOM 645 O O . ARG A 1 79 ? 4.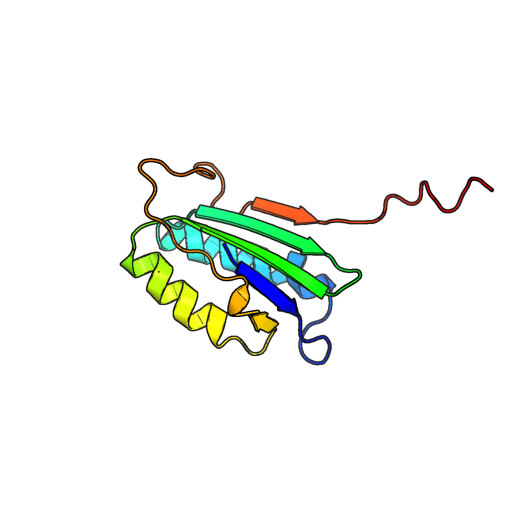012 5.865 12.808 1.00 94.75 79 ARG A O 1
ATOM 652 N N . ARG A 1 80 ? 1.915 5.095 12.526 1.00 93.44 80 ARG A N 1
ATOM 653 C CA . ARG A 1 80 ? 1.319 5.770 13.681 1.00 93.44 80 ARG A CA 1
ATOM 654 C C . ARG A 1 80 ? 0.093 5.006 14.159 1.00 93.44 80 ARG A C 1
ATOM 656 O O . ARG A 1 80 ? -0.558 4.341 13.356 1.00 93.44 80 ARG A O 1
ATOM 663 N N . CYS A 1 81 ? -0.227 5.145 15.440 1.00 92.06 81 CYS A N 1
ATOM 664 C CA . CYS A 1 81 ? -1.544 4.787 15.950 1.00 92.06 81 CYS A CA 1
ATOM 665 C C . CYS A 1 81 ? -2.531 5.902 15.592 1.00 92.06 81 CYS A C 1
ATOM 667 O O . CYS A 1 81 ? -2.192 7.083 15.672 1.00 92.06 81 CYS A O 1
ATOM 669 N N . ILE A 1 82 ? -3.740 5.520 15.207 1.00 90.56 82 ILE A N 1
ATOM 670 C CA . ILE A 1 82 ? -4.844 6.432 14.906 1.00 90.56 82 ILE A CA 1
ATOM 671 C C . ILE A 1 82 ? -6.034 6.034 15.779 1.00 90.56 82 ILE A C 1
ATOM 673 O O . ILE A 1 82 ? -6.230 4.850 16.051 1.00 90.56 82 ILE A O 1
ATOM 677 N N . SER A 1 83 ? -6.791 7.014 16.271 1.00 88.00 83 SER A N 1
ATOM 678 C CA . SER A 1 83 ? -7.984 6.773 17.096 1.00 88.00 83 SER A CA 1
ATOM 679 C C . SER A 1 83 ? -9.212 6.410 16.261 1.00 88.00 83 SER A C 1
ATOM 681 O O . SER A 1 83 ? -10.125 5.764 16.767 1.00 88.00 83 SER A O 1
ATOM 683 N N . GLN A 1 84 ? -9.227 6.831 14.997 1.00 88.38 84 GLN A N 1
ATOM 684 C CA . GLN A 1 84 ? -10.257 6.571 13.995 1.00 88.38 84 GLN A CA 1
ATOM 685 C C . GLN A 1 84 ? -9.568 6.399 12.639 1.00 88.38 84 GLN A C 1
ATOM 687 O O . GLN A 1 84 ? -8.457 6.898 12.444 1.00 88.38 84 GLN A O 1
ATOM 692 N N . ARG A 1 85 ? -10.19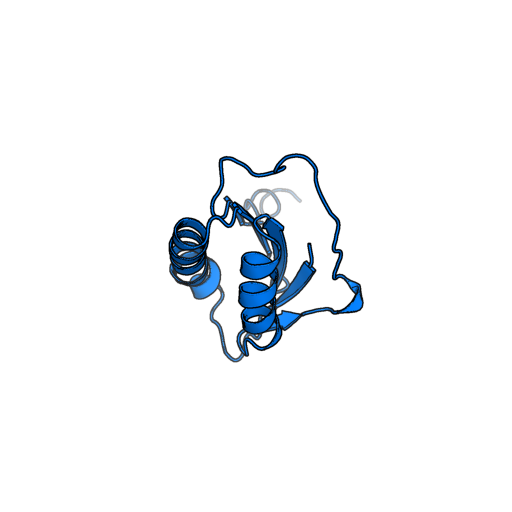9 5.660 11.729 1.00 88.12 85 ARG A N 1
ATOM 693 C CA . ARG A 1 85 ? -9.685 5.428 10.373 1.00 88.12 85 ARG A CA 1
ATOM 694 C C . ARG A 1 85 ? -9.873 6.697 9.540 1.00 88.12 85 ARG A C 1
ATOM 696 O O . ARG A 1 85 ? -10.920 7.333 9.603 1.00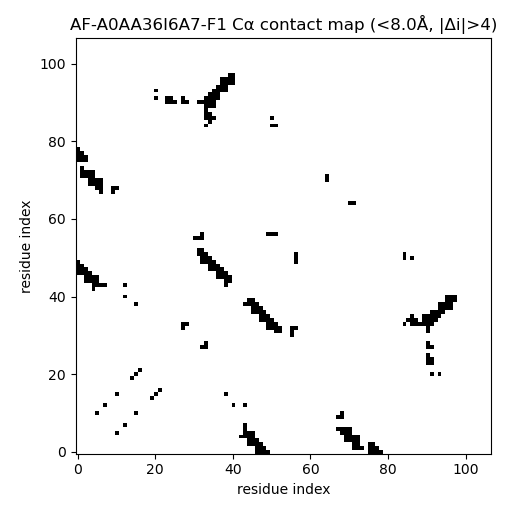 88.12 85 ARG A O 1
ATOM 703 N N . GLU A 1 86 ? -8.878 7.054 8.742 1.00 88.06 86 GLU A N 1
ATOM 704 C CA . GLU A 1 86 ? -8.947 8.213 7.847 1.00 88.06 86 GLU A CA 1
ATOM 705 C C . GLU A 1 86 ? -9.593 7.839 6.505 1.00 88.06 86 GLU A C 1
ATOM 707 O O . GLU A 1 86 ? -10.095 8.707 5.794 1.00 88.06 86 GLU A O 1
ATOM 712 N N . PHE A 1 87 ? -9.635 6.539 6.185 1.00 85.38 87 PHE A N 1
ATOM 713 C CA . PHE A 1 87 ? -10.159 5.990 4.933 1.00 85.38 87 PHE A CA 1
ATOM 714 C C . PHE A 1 87 ? -11.268 4.943 5.178 1.00 85.38 87 PHE A C 1
ATOM 716 O O . PHE A 1 87 ? -11.304 3.912 4.510 1.00 85.38 87 PHE A O 1
ATOM 723 N N . GLU A 1 88 ? -12.178 5.177 6.138 1.00 73.38 88 GLU A N 1
ATOM 724 C CA . GLU A 1 88 ? -13.199 4.197 6.592 1.00 73.38 88 GLU A CA 1
ATOM 725 C C . GLU A 1 88 ? -14.017 3.539 5.481 1.00 73.38 88 GLU A C 1
ATOM 727 O O . GLU A 1 88 ? -14.315 2.348 5.563 1.00 73.38 88 GLU A O 1
ATOM 732 N N . ASN A 1 89 ? -14.354 4.291 4.435 1.00 76.69 89 ASN A N 1
ATOM 733 C CA . ASN A 1 89 ? -15.233 3.824 3.362 1.00 76.69 89 ASN A CA 1
ATOM 734 C C . ASN A 1 89 ? -14.490 3.130 2.212 1.00 76.69 89 ASN A C 1
ATOM 736 O O . ASN A 1 89 ? -15.116 2.723 1.233 1.00 76.69 89 ASN A O 1
ATOM 740 N N . TRP A 1 90 ? -13.166 2.993 2.307 1.00 75.19 90 TRP A N 1
ATOM 741 C CA . TRP A 1 90 ? -12.345 2.471 1.226 1.00 75.19 90 TRP A CA 1
ATOM 742 C C . TRP A 1 90 ? -11.495 1.298 1.697 1.00 75.19 90 TRP A C 1
ATOM 744 O O . TRP A 1 90 ? -10.460 1.460 2.342 1.00 75.19 90 TRP A O 1
ATOM 754 N N . SER A 1 91 ? -11.890 0.087 1.305 1.00 57.34 91 SER A N 1
ATOM 755 C CA . SER A 1 91 ? -11.057 -1.114 1.464 1.00 57.34 91 SER A CA 1
ATOM 756 C C . SER A 1 91 ? -9.692 -0.926 0.788 1.00 57.34 91 SER A C 1
ATOM 758 O O . SER A 1 91 ? -8.664 -1.373 1.299 1.00 57.34 91 SER A O 1
ATOM 760 N N . MET A 1 92 ? -9.697 -0.239 -0.359 1.00 77.38 92 MET A N 1
ATOM 761 C CA . MET A 1 92 ? -8.550 0.406 -0.993 1.00 77.38 92 MET A CA 1
ATOM 762 C C . MET A 1 92 ? -9.081 1.385 -2.049 1.00 77.38 92 MET A C 1
ATOM 764 O O . MET A 1 92 ? -9.560 0.948 -3.094 1.00 77.38 92 MET A O 1
ATOM 768 N N . GLY A 1 93 ? -9.047 2.688 -1.776 1.00 71.56 93 GLY A N 1
ATOM 769 C CA . GLY A 1 93 ? -9.319 3.698 -2.803 1.00 71.56 93 GLY A CA 1
ATOM 770 C C . GLY A 1 93 ? -8.138 3.763 -3.769 1.00 71.56 93 GLY A C 1
ATOM 771 O O . GLY A 1 93 ? -7.002 3.618 -3.320 1.00 71.56 93 GLY A O 1
ATOM 772 N N . ILE A 1 94 ? -8.387 3.951 -5.064 1.00 76.12 94 ILE A N 1
ATOM 773 C CA . ILE A 1 94 ? -7.329 4.161 -6.056 1.00 76.12 94 ILE A CA 1
ATOM 774 C C . ILE A 1 94 ? -7.536 5.507 -6.739 1.00 76.12 94 ILE A C 1
ATOM 776 O O . ILE A 1 94 ? -8.633 5.783 -7.215 1.00 76.12 94 ILE A O 1
ATOM 780 N N . ASP A 1 95 ? -6.473 6.302 -6.795 1.00 77.06 95 ASP A N 1
ATOM 781 C CA . ASP A 1 95 ? -6.362 7.408 -7.738 1.00 77.06 95 ASP A CA 1
ATOM 782 C C . ASP A 1 95 ? -5.224 7.121 -8.722 1.00 77.06 95 ASP A C 1
ATOM 784 O O . ASP A 1 95 ? -4.146 6.640 -8.348 1.00 77.06 95 ASP A O 1
ATOM 788 N N . GLU A 1 96 ? -5.477 7.434 -9.988 1.00 68.31 96 GLU A N 1
ATOM 789 C CA . GLU A 1 96 ? -4.505 7.363 -11.074 1.00 68.31 96 GLU A CA 1
ATOM 790 C C . GLU A 1 96 ? -4.171 8.788 -11.504 1.00 68.31 96 GLU A C 1
ATOM 792 O O . GLU A 1 96 ? -5.058 9.593 -11.796 1.00 68.31 96 GLU A O 1
ATOM 797 N N . VAL A 1 97 ? -2.882 9.128 -11.528 1.00 67.69 97 VAL A N 1
ATOM 798 C CA . VAL A 1 97 ? -2.440 10.417 -12.074 1.00 67.69 97 VAL A CA 1
ATOM 799 C C . VAL A 1 97 ? -2.215 10.258 -13.573 1.00 67.69 97 VAL A C 1
ATOM 801 O O . VAL A 1 97 ? -1.079 10.252 -14.038 1.00 67.69 97 VAL A O 1
ATOM 804 N N . GLU A 1 98 ? -3.300 10.138 -14.337 1.00 57.94 98 GLU A N 1
ATOM 805 C CA . GLU A 1 98 ? -3.226 10.218 -15.795 1.00 57.94 98 GLU A CA 1
ATOM 806 C C . GLU A 1 98 ? -3.034 11.679 -16.224 1.00 57.94 98 GLU A C 1
ATOM 808 O O . GLU A 1 98 ? -3.671 12.604 -15.706 1.00 57.94 98 GLU A O 1
ATOM 813 N N . GLN A 1 99 ? -2.166 11.927 -17.206 1.00 48.84 99 GLN A N 1
ATOM 814 C CA . GLN A 1 99 ? -2.128 13.250 -17.816 1.00 48.84 99 GLN A CA 1
ATOM 815 C C . GLN A 1 99 ? -3.410 13.425 -18.630 1.00 48.84 99 GLN A C 1
ATOM 817 O O . GLN A 1 99 ? -3.581 12.811 -19.680 1.00 48.84 99 GLN A O 1
ATOM 822 N N . THR A 1 100 ? -4.293 14.321 -18.200 1.00 43.00 100 THR A N 1
ATOM 823 C CA . THR A 1 100 ? -5.267 14.894 -19.125 1.00 43.00 100 THR A CA 1
ATOM 824 C C . THR A 1 100 ? -4.467 15.529 -20.266 1.00 43.00 100 THR A C 1
ATOM 826 O O . THR A 1 100 ? -3.572 16.339 -20.019 1.00 43.00 100 THR A O 1
ATOM 829 N N . ALA A 1 101 ? -4.767 15.169 -21.516 1.00 46.12 101 ALA A N 1
ATOM 830 C CA . ALA A 1 101 ? -4.115 15.662 -22.739 1.00 46.12 101 ALA A CA 1
ATOM 831 C C . ALA A 1 101 ? -4.330 17.174 -23.013 1.00 46.12 101 ALA A C 1
ATOM 833 O O . ALA A 1 101 ? -4.409 17.613 -24.154 1.00 46.12 101 ALA A O 1
ATOM 834 N N . TRP A 1 102 ? -4.432 17.993 -21.968 1.00 48.50 102 TRP A N 1
ATOM 835 C CA . TRP A 1 102 ? -4.679 19.430 -22.021 1.00 48.50 102 TRP A CA 1
ATOM 836 C C . TRP A 1 102 ? -3.380 20.241 -22.151 1.00 48.50 102 TRP A C 1
ATOM 838 O O . TRP A 1 102 ? -3.441 21.439 -22.406 1.00 48.50 102 TRP A O 1
ATOM 848 N N . MET A 1 103 ? -2.204 19.606 -22.041 1.00 43.09 103 MET A N 1
ATOM 849 C CA . MET A 1 103 ? -0.903 20.262 -22.267 1.00 43.09 103 MET A CA 1
ATOM 850 C C . MET A 1 103 ? -0.304 20.026 -23.664 1.00 43.09 103 MET A C 1
ATOM 852 O O . MET A 1 103 ? 0.760 20.556 -23.952 1.00 43.09 103 MET A O 1
ATOM 856 N N . ALA A 1 104 ? -0.969 19.269 -24.546 1.00 47.56 104 ALA A N 1
ATOM 857 C CA . ALA A 1 104 ? -0.494 19.031 -25.918 1.00 47.56 104 ALA A CA 1
ATOM 858 C C . ALA A 1 104 ? -1.168 19.930 -26.978 1.00 47.56 104 ALA A C 1
ATOM 860 O O . ALA A 1 104 ? -0.887 19.780 -28.163 1.00 47.56 104 ALA A O 1
ATOM 861 N N . GLN A 1 105 ? -2.068 20.841 -26.576 1.00 41.06 105 GLN A N 1
ATOM 862 C CA . GLN A 1 105 ? -2.830 21.694 -27.504 1.00 41.06 105 GLN A CA 1
ATOM 863 C C . GLN A 1 105 ? -2.652 23.206 -27.320 1.00 41.06 105 GLN A C 1
ATOM 865 O O . GLN A 1 105 ? -3.329 23.952 -28.016 1.00 41.06 105 GLN A O 1
ATOM 870 N N . ASN A 1 106 ? -1.764 23.698 -26.453 1.00 43.25 106 ASN A N 1
ATOM 871 C CA . ASN A 1 106 ? -1.498 25.138 -26.396 1.00 43.25 106 ASN A CA 1
ATOM 872 C C . ASN A 1 106 ? -0.009 25.444 -26.180 1.00 43.25 106 ASN A C 1
ATOM 874 O O . ASN A 1 106 ? 0.520 25.157 -25.107 1.00 43.25 106 ASN A O 1
ATOM 878 N N . TYR A 1 107 ? 0.547 26.113 -27.203 1.00 42.81 107 TYR A N 1
ATOM 879 C CA . TYR A 1 107 ? 1.887 26.688 -27.420 1.00 42.81 107 TYR A CA 1
ATOM 880 C C . TYR A 1 107 ? 2.893 25.846 -28.207 1.00 42.81 107 TYR A C 1
ATOM 882 O O . TYR A 1 107 ? 3.428 24.855 -27.669 1.00 42.81 107 TYR A O 1
#

Solvent-accessible surface area (backbone atoms only — not comparable to full-atom values): 6194 Å² total; per-residue (Å²): 63,36,37,31,37,52,32,69,94,72,41,60,77,68,45,50,70,72,46,49,45,58,51,46,29,57,53,20,56,77,55,59,28,26,18,38,36,40,42,32,76,89,76,34,35,36,40,41,39,74,44,55,53,68,70,49,48,53,56,51,46,60,50,60,72,68,37,78,53,40,47,69,42,71,92,52,57,50,85,81,91,71,98,65,74,93,36,79,92,22,42,50,40,76,48,72,66,70,80,71,80,72,77,81,78,71,136

pLDDT: mean 85.95, std 14.8, range [41.06, 97.19]